Protein AF-A0A838MW76-F1 (afdb_monomer_lite)

Secondary structure (DSSP, 8-state):
-----HHHHHHHHHHTS-TT--HHHHHHHHHHHHHHHHHHHHHHTT----HHHHHHHHHHS-------------

Foldseek 3Di:
DPPDPPVVVLVVLVVPDDPPDDPVNSVVSVVVVVVVVVVVVCVVVVVDDDPVVVVVVVVVPPPPPPPDDDDDPD

Sequence (74 aa):
MEAVKVKDEARRLIERLPDDVTWDDVMHEIYVRQAIESGLEDSCAGRLTYIEEAIFKGASTGETNHRSLLLPLR

pLDDT: mean 75.13, std 17.42, range [40.41, 96.25]

Structure (mmCIF, N/CA/C/O backbone):
data_AF-A0A838MW76-F1
#
_entry.id   AF-A0A838MW76-F1
#
loop_
_atom_site.group_PDB
_atom_site.id
_atom_site.type_symbol
_atom_site.label_atom_id
_atom_site.label_alt_id
_atom_site.label_comp_id
_atom_site.label_asym_id
_atom_site.label_entity_id
_atom_site.label_seq_id
_atom_site.pdbx_PDB_ins_code
_atom_site.Cartn_x
_atom_site.Cartn_y
_atom_site.Cartn_z
_atom_site.occupancy
_atom_site.B_iso_or_equiv
_atom_site.auth_seq_id
_atom_site.auth_comp_id
_atom_site.auth_asym_id
_atom_site.auth_atom_id
_atom_site.pdbx_PDB_model_num
ATOM 1 N N . MET A 1 1 ? -15.082 -13.330 9.433 1.00 40.41 1 MET A N 1
ATOM 2 C CA . MET A 1 1 ? -14.314 -13.011 8.215 1.00 40.41 1 MET A CA 1
ATOM 3 C C . MET A 1 1 ? -13.097 -13.902 8.214 1.00 40.41 1 MET A C 1
ATOM 5 O O . MET A 1 1 ? -12.396 -13.937 9.216 1.00 40.41 1 MET A O 1
ATOM 9 N N . GLU A 1 2 ? -12.925 -14.702 7.168 1.00 50.88 2 GLU A N 1
ATOM 10 C CA . GLU A 1 2 ? -11.739 -15.542 7.008 1.00 50.88 2 GLU A CA 1
ATOM 11 C C . GLU A 1 2 ? -10.514 -14.623 7.000 1.00 50.88 2 GLU A C 1
ATOM 13 O O . GLU A 1 2 ? -10.503 -13.628 6.275 1.00 50.88 2 GLU A O 1
ATOM 18 N N . ALA A 1 3 ? -9.550 -14.876 7.888 1.00 62.38 3 ALA A N 1
ATOM 19 C CA . ALA A 1 3 ? -8.364 -14.042 8.004 1.00 62.38 3 ALA A CA 1
ATOM 20 C C . ALA A 1 3 ? -7.623 -14.085 6.666 1.00 62.38 3 ALA A C 1
ATOM 22 O O . ALA A 1 3 ? -7.028 -15.105 6.309 1.00 62.38 3 ALA A O 1
ATOM 23 N N . VAL A 1 4 ? -7.712 -12.994 5.909 1.00 67.44 4 VAL A N 1
ATOM 24 C CA . VAL A 1 4 ? -7.020 -12.853 4.635 1.00 67.44 4 VAL A CA 1
ATOM 25 C C . VAL A 1 4 ? -5.532 -13.016 4.921 1.00 67.44 4 VAL A C 1
ATOM 27 O O . VAL A 1 4 ? -4.938 -12.257 5.687 1.00 67.44 4 VAL A O 1
ATOM 30 N N . LYS A 1 5 ? -4.921 -14.067 4.371 1.00 85.19 5 LYS A N 1
ATOM 31 C CA . LYS A 1 5 ? -3.504 -14.325 4.608 1.00 85.19 5 LYS A CA 1
ATOM 32 C C . LYS A 1 5 ? -2.708 -13.297 3.821 1.00 85.19 5 LYS A C 1
ATOM 34 O O . LYS A 1 5 ? -2.770 -13.279 2.596 1.00 85.19 5 LYS A O 1
ATOM 39 N N . VAL A 1 6 ? -1.883 -12.519 4.519 1.00 85.69 6 VAL A N 1
ATOM 40 C CA . VAL A 1 6 ? -0.981 -11.511 3.929 1.00 85.69 6 VAL A CA 1
ATOM 41 C C . VAL A 1 6 ? -0.192 -12.068 2.736 1.00 85.69 6 VAL A C 1
ATOM 43 O O . VAL A 1 6 ? -0.002 -11.386 1.737 1.00 85.69 6 VAL A O 1
ATOM 46 N N . LYS A 1 7 ? 0.209 -13.345 2.797 1.00 87.44 7 LYS A N 1
ATOM 47 C CA . LYS A 1 7 ? 0.900 -14.035 1.696 1.00 87.44 7 LYS A CA 1
ATOM 48 C C . LYS A 1 7 ? 0.064 -14.150 0.418 1.00 87.44 7 LYS A C 1
ATOM 50 O O . LYS A 1 7 ? 0.603 -13.975 -0.670 1.00 87.44 7 LYS A O 1
ATOM 55 N N . ASP A 1 8 ? -1.224 -14.458 0.539 1.00 92.00 8 ASP A N 1
ATOM 56 C CA . ASP A 1 8 ? -2.108 -14.612 -0.617 1.00 92.00 8 ASP A CA 1
ATOM 57 C C . ASP A 1 8 ? -2.407 -13.252 -1.262 1.00 92.00 8 ASP A C 1
ATOM 59 O O . ASP A 1 8 ? -2.454 -13.151 -2.486 1.00 92.00 8 ASP A O 1
ATOM 63 N N . GLU A 1 9 ? -2.522 -12.194 -0.456 1.00 88.69 9 GLU A N 1
ATOM 64 C CA . GLU A 1 9 ? -2.701 -10.827 -0.953 1.00 88.69 9 GLU A CA 1
ATOM 65 C C . GLU A 1 9 ? -1.447 -10.243 -1.586 1.00 88.69 9 GLU A C 1
ATOM 67 O O . GLU A 1 9 ? -1.538 -9.604 -2.632 1.00 88.69 9 GLU A O 1
ATOM 72 N N . ALA A 1 10 ? -0.273 -10.508 -1.011 1.00 90.00 10 ALA A N 1
ATOM 73 C CA . ALA A 1 10 ? 0.991 -10.146 -1.637 1.00 90.00 10 ALA A CA 1
ATOM 74 C C . ALA A 1 10 ? 1.135 -10.830 -3.005 1.00 90.00 10 ALA A C 1
ATOM 76 O O . ALA A 1 10 ? 1.492 -10.175 -3.978 1.00 90.00 10 ALA A O 1
ATOM 77 N N . ARG A 1 11 ? 0.777 -12.119 -3.118 1.00 93.31 11 ARG A N 1
ATOM 78 C CA . ARG A 1 11 ? 0.785 -12.822 -4.409 1.00 93.31 11 ARG A CA 1
ATOM 79 C C . ARG A 1 11 ? -0.171 -12.175 -5.414 1.00 93.31 11 ARG A C 1
ATOM 81 O O . ARG A 1 11 ? 0.262 -11.852 -6.512 1.00 93.31 11 ARG A O 1
ATOM 88 N N . ARG A 1 12 ? -1.426 -11.916 -5.028 1.00 92.69 12 ARG A N 1
ATOM 89 C CA . ARG A 1 12 ? -2.407 -11.224 -5.889 1.00 92.69 12 ARG A CA 1
ATOM 90 C C . ARG A 1 12 ? -1.938 -9.835 -6.307 1.00 92.69 12 ARG A C 1
ATOM 92 O O . ARG A 1 12 ? -2.224 -9.404 -7.418 1.00 92.69 12 ARG A O 1
ATOM 99 N N . LEU A 1 13 ? -1.250 -9.119 -5.413 1.00 91.69 13 LEU A N 1
ATOM 100 C CA . LEU A 1 13 ? -0.668 -7.817 -5.716 1.00 91.69 13 LEU A CA 1
ATOM 101 C C . LEU A 1 13 ? 0.399 -7.926 -6.797 1.00 91.69 13 LEU A C 1
ATOM 103 O O . LEU A 1 13 ? 0.405 -7.083 -7.678 1.00 91.69 13 LEU A O 1
ATOM 107 N N . ILE A 1 14 ? 1.267 -8.930 -6.734 1.00 93.06 14 ILE A N 1
ATOM 108 C CA . ILE A 1 14 ? 2.328 -9.119 -7.726 1.00 93.06 14 ILE A CA 1
ATOM 109 C C . ILE A 1 14 ? 1.753 -9.611 -9.062 1.00 93.06 14 ILE A C 1
ATOM 111 O O . ILE A 1 14 ? 2.147 -9.111 -10.104 1.00 93.06 14 ILE A O 1
ATOM 115 N N . GLU A 1 15 ? 0.771 -10.519 -9.047 1.00 95.00 15 GLU A N 1
ATOM 116 C CA . GLU A 1 15 ? 0.142 -11.079 -10.261 1.00 95.00 15 GLU A CA 1
ATOM 117 C C . GLU A 1 15 ? -0.565 -10.039 -11.148 1.00 95.00 15 GLU A C 1
ATOM 119 O O . GLU A 1 15 ? -0.761 -10.283 -12.335 1.00 95.00 15 GLU A O 1
ATOM 124 N N . ARG A 1 16 ? -0.972 -8.891 -10.591 1.00 93.25 16 ARG A N 1
ATOM 125 C CA . ARG A 1 16 ? -1.619 -7.799 -11.344 1.00 93.25 16 ARG A CA 1
ATOM 126 C C . ARG A 1 16 ? -0.638 -6.768 -11.906 1.00 93.25 16 ARG A C 1
ATOM 128 O O . ARG A 1 16 ? -1.084 -5.851 -12.594 1.00 93.25 16 ARG A O 1
ATOM 135 N N . LEU A 1 17 ? 0.643 -6.844 -11.546 1.00 93.69 17 LEU A N 1
ATOM 136 C CA . LEU A 1 17 ? 1.636 -5.883 -12.010 1.00 93.69 17 LEU A CA 1
ATOM 137 C C . LEU A 1 17 ? 2.096 -6.228 -13.433 1.00 93.69 17 LEU A C 1
ATOM 139 O O . LEU A 1 17 ? 2.189 -7.407 -13.768 1.00 93.69 17 LEU A O 1
ATOM 143 N N . PRO A 1 18 ? 2.386 -5.217 -14.266 1.00 94.44 18 PRO A N 1
ATOM 144 C CA . PRO A 1 18 ? 3.095 -5.412 -15.527 1.00 94.44 18 PRO A CA 1
ATOM 145 C C . PRO A 1 18 ? 4.463 -6.090 -15.341 1.00 94.44 18 PRO A C 1
ATOM 147 O O . PRO A 1 18 ? 5.095 -5.954 -14.295 1.00 94.44 18 PRO A O 1
ATOM 150 N N . ASP A 1 19 ? 4.963 -6.769 -16.374 1.00 93.31 19 ASP A N 1
ATOM 151 C CA . ASP A 1 19 ? 6.282 -7.423 -16.329 1.00 93.31 19 ASP A CA 1
ATOM 152 C C . ASP A 1 19 ? 7.458 -6.423 -16.278 1.00 93.31 19 ASP A C 1
ATOM 154 O O . ASP A 1 19 ? 8.577 -6.798 -15.928 1.00 93.31 19 ASP A O 1
ATOM 158 N N . ASP A 1 20 ? 7.225 -5.158 -16.638 1.00 94.75 20 ASP A N 1
ATOM 159 C CA . ASP A 1 20 ? 8.226 -4.088 -16.708 1.00 94.75 20 ASP A CA 1
ATOM 160 C C . ASP A 1 20 ? 8.264 -3.181 -15.465 1.00 94.75 20 ASP A C 1
ATOM 162 O O . ASP A 1 20 ? 8.951 -2.157 -15.473 1.00 94.75 20 ASP A O 1
ATOM 166 N N . VAL A 1 21 ? 7.574 -3.556 -14.381 1.00 95.94 21 VAL A N 1
ATOM 167 C CA . VAL A 1 21 ? 7.603 -2.792 -13.126 1.00 95.94 21 VAL A CA 1
ATOM 168 C C . VAL A 1 21 ? 8.974 -2.808 -12.460 1.00 95.94 21 VAL A C 1
ATOM 170 O O . VAL A 1 21 ? 9.706 -3.801 -12.464 1.00 95.94 21 VAL A O 1
ATOM 173 N N . THR A 1 22 ? 9.301 -1.700 -11.806 1.00 96.25 22 THR A N 1
ATOM 174 C CA . THR A 1 22 ? 10.493 -1.582 -10.972 1.00 96.25 22 THR A CA 1
ATOM 175 C C . THR A 1 22 ? 10.189 -1.934 -9.516 1.00 96.25 22 THR A C 1
ATOM 177 O O . THR A 1 22 ? 9.038 -2.029 -9.086 1.00 96.25 22 THR A O 1
ATOM 180 N N . TRP A 1 23 ? 11.240 -2.088 -8.708 1.00 94.94 23 TRP A N 1
ATOM 181 C CA . TRP A 1 23 ? 11.083 -2.251 -7.261 1.00 94.94 23 TRP A CA 1
ATOM 182 C C . TRP A 1 23 ? 10.412 -1.045 -6.593 1.00 94.94 23 TRP A C 1
ATOM 184 O O . TRP A 1 23 ? 9.698 -1.232 -5.607 1.00 94.94 23 TRP A O 1
ATOM 194 N N . ASP A 1 24 ? 10.584 0.160 -7.141 1.00 94.19 24 ASP A N 1
ATOM 195 C CA . ASP A 1 24 ? 9.935 1.366 -6.621 1.00 94.19 24 ASP A CA 1
ATOM 196 C C . ASP A 1 24 ? 8.413 1.304 -6.827 1.00 94.19 24 ASP A C 1
ATOM 198 O O . ASP A 1 24 ? 7.656 1.641 -5.916 1.00 94.19 24 ASP A O 1
ATOM 202 N N . ASP A 1 25 ? 7.956 0.776 -7.966 1.00 92.38 25 ASP A N 1
ATOM 203 C CA . ASP A 1 25 ? 6.529 0.591 -8.263 1.00 92.38 25 ASP A CA 1
ATOM 204 C C . ASP A 1 25 ? 5.891 -0.455 -7.335 1.00 92.38 25 ASP A C 1
ATOM 206 O O . ASP A 1 25 ? 4.805 -0.250 -6.789 1.00 92.38 25 ASP A O 1
ATOM 210 N N . VAL A 1 26 ? 6.599 -1.561 -7.077 1.00 93.75 26 VAL A N 1
ATOM 211 C CA . VAL A 1 26 ? 6.151 -2.594 -6.127 1.00 93.75 26 VAL A CA 1
ATOM 212 C C . VAL A 1 26 ? 6.003 -2.010 -4.719 1.00 93.75 26 VAL A C 1
ATOM 214 O O . VAL A 1 26 ? 5.005 -2.258 -4.037 1.00 93.75 26 VAL A O 1
ATOM 217 N N . MET A 1 27 ? 6.979 -1.213 -4.275 1.00 93.56 27 MET A N 1
ATOM 218 C CA . MET A 1 27 ? 6.937 -0.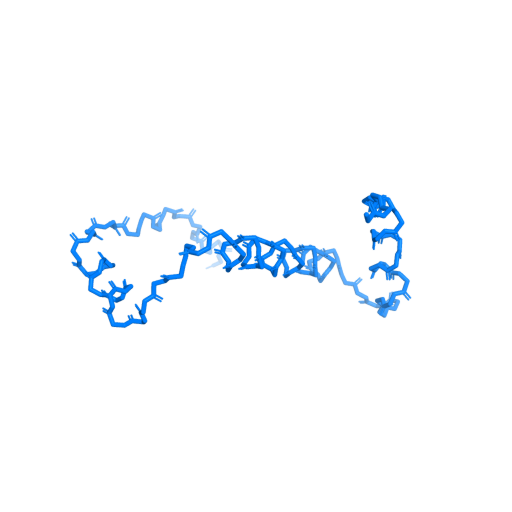558 -2.966 1.00 93.56 27 MET A CA 1
ATOM 219 C C . MET A 1 27 ? 5.817 0.479 -2.876 1.00 93.56 27 MET A C 1
ATOM 221 O O . MET A 1 27 ? 5.142 0.559 -1.846 1.00 93.56 27 MET A O 1
ATOM 225 N N . HIS A 1 28 ? 5.581 1.235 -3.949 1.00 92.56 28 HIS A N 1
ATOM 226 C CA . HIS A 1 28 ? 4.473 2.180 -4.031 1.00 92.56 28 HIS A CA 1
ATOM 227 C C . HIS A 1 28 ? 3.122 1.482 -3.824 1.00 92.56 28 HIS A C 1
ATOM 229 O O . HIS A 1 28 ? 2.324 1.903 -2.988 1.00 92.56 28 HIS A O 1
ATOM 235 N N . GLU A 1 29 ? 2.892 0.365 -4.508 1.00 92.12 29 GLU A N 1
ATOM 236 C CA . GLU A 1 29 ? 1.649 -0.406 -4.407 1.00 92.12 29 GLU A CA 1
ATOM 237 C C . GLU A 1 29 ? 1.415 -0.989 -3.006 1.00 92.12 29 GLU A C 1
ATOM 239 O O . GLU A 1 29 ? 0.284 -1.014 -2.509 1.00 92.12 29 GLU A O 1
ATOM 244 N N . ILE A 1 30 ? 2.484 -1.421 -2.334 1.00 91.62 30 ILE A N 1
ATOM 245 C CA . ILE A 1 30 ? 2.426 -1.863 -0.936 1.00 91.62 30 ILE A CA 1
ATOM 246 C C . ILE A 1 30 ? 2.043 -0.697 -0.013 1.00 91.62 30 ILE A C 1
ATOM 248 O O . ILE A 1 30 ? 1.202 -0.868 0.873 1.00 91.62 30 ILE A O 1
ATOM 252 N N . TYR A 1 31 ? 2.634 0.484 -0.218 1.00 89.12 31 TYR A N 1
ATOM 253 C CA . TYR A 1 31 ? 2.334 1.674 0.578 1.00 89.12 31 TYR A CA 1
ATOM 254 C C . TYR A 1 31 ? 0.880 2.128 0.407 1.00 89.12 31 TYR A C 1
ATOM 256 O O . TYR A 1 31 ?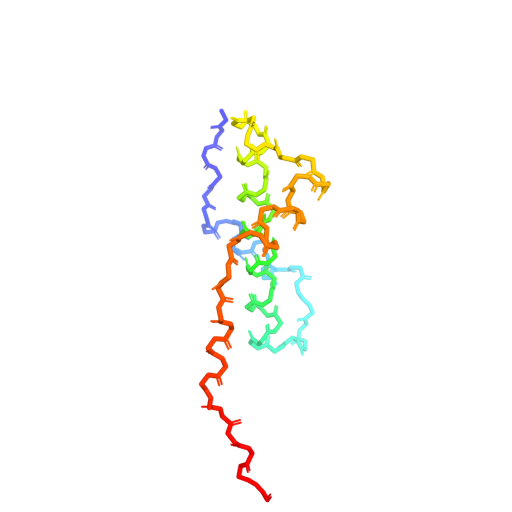 0.194 2.386 1.395 1.00 89.12 31 TYR A O 1
ATOM 264 N N . VAL A 1 32 ? 0.381 2.164 -0.832 1.00 90.00 32 VAL A N 1
ATOM 265 C CA . VAL A 1 32 ? -1.011 2.533 -1.130 1.00 90.00 32 VAL A CA 1
ATOM 266 C C . VAL A 1 32 ? -1.990 1.599 -0.420 1.00 90.00 32 VAL A C 1
ATOM 268 O O . VAL A 1 32 ? -2.944 2.073 0.196 1.00 90.00 32 VAL A O 1
ATOM 271 N N . ARG A 1 33 ? -1.745 0.281 -0.439 1.00 88.81 33 ARG A N 1
ATOM 272 C CA . ARG A 1 33 ? -2.590 -0.673 0.296 1.00 88.81 33 ARG A CA 1
ATOM 273 C C . ARG A 1 33 ? -2.601 -0.405 1.799 1.00 88.81 33 ARG A C 1
ATOM 275 O O . ARG A 1 33 ? -3.683 -0.323 2.372 1.00 88.81 33 ARG A O 1
ATOM 282 N N . GLN A 1 34 ? -1.435 -0.205 2.416 1.00 85.88 34 GLN A N 1
ATOM 283 C CA . GLN A 1 34 ? -1.348 0.108 3.849 1.00 85.88 34 GLN A CA 1
ATOM 284 C C . GLN A 1 34 ? -2.097 1.396 4.204 1.00 85.88 34 GLN A C 1
ATOM 286 O O . GLN A 1 34 ? -2.800 1.443 5.210 1.00 85.88 34 GLN A O 1
ATOM 291 N N . ALA A 1 35 ? -1.984 2.432 3.369 1.00 84.50 35 ALA A N 1
ATOM 292 C CA . ALA A 1 35 ? -2.690 3.690 3.582 1.00 84.50 35 ALA A CA 1
ATOM 293 C C . ALA A 1 35 ? -4.219 3.514 3.518 1.00 84.50 35 ALA A C 1
ATOM 295 O O . ALA A 1 35 ? -4.937 4.092 4.334 1.00 84.50 35 ALA A O 1
ATOM 296 N N . ILE A 1 36 ? -4.722 2.694 2.588 1.00 84.00 36 ILE A N 1
ATOM 297 C CA . ILE A 1 36 ? -6.157 2.392 2.468 1.00 84.00 36 ILE A CA 1
ATOM 298 C C . ILE A 1 36 ? -6.647 1.578 3.667 1.00 84.00 36 ILE A C 1
ATOM 300 O O . ILE A 1 36 ? -7.688 1.906 4.230 1.00 84.00 36 ILE A O 1
ATOM 304 N N . GLU A 1 37 ? -5.915 0.537 4.065 1.00 83.88 37 GLU A N 1
ATOM 305 C CA . GLU A 1 37 ? -6.274 -0.304 5.212 1.00 83.88 37 GLU A CA 1
ATOM 306 C C . GLU A 1 37 ? -6.288 0.513 6.508 1.00 83.88 37 GLU A C 1
ATOM 308 O O . GLU A 1 37 ? -7.290 0.501 7.221 1.00 83.88 37 GLU A O 1
ATOM 313 N N . SER A 1 38 ? -5.251 1.321 6.751 1.00 79.50 38 SER A N 1
ATOM 314 C CA . SER A 1 38 ? -5.205 2.239 7.894 1.00 79.50 38 SER A CA 1
ATOM 315 C C . SER A 1 38 ? -6.355 3.245 7.859 1.00 79.50 38 SER A C 1
ATOM 317 O O . SER A 1 38 ? -7.004 3.474 8.876 1.00 79.50 38 SER A O 1
ATOM 319 N N . GLY A 1 39 ? -6.645 3.833 6.694 1.00 77.25 39 GLY A N 1
ATOM 320 C CA . GLY A 1 39 ? -7.745 4.784 6.548 1.00 77.25 39 GLY A CA 1
ATOM 321 C C . GLY A 1 39 ? -9.116 4.143 6.778 1.00 77.25 39 GLY A C 1
ATOM 322 O O . GLY A 1 39 ? -10.002 4.763 7.369 1.00 77.25 39 GLY A O 1
ATOM 323 N N . LEU A 1 40 ? -9.296 2.888 6.359 1.00 79.56 40 LEU A N 1
ATOM 324 C CA . LEU A 1 40 ? -10.513 2.122 6.614 1.00 79.56 40 LEU A CA 1
ATOM 325 C C . LEU A 1 40 ? -10.658 1.791 8.103 1.00 79.56 40 LEU A C 1
ATOM 327 O O . LEU A 1 40 ? -11.746 1.949 8.654 1.00 79.56 40 LEU A O 1
ATOM 331 N N . GLU A 1 41 ? -9.577 1.38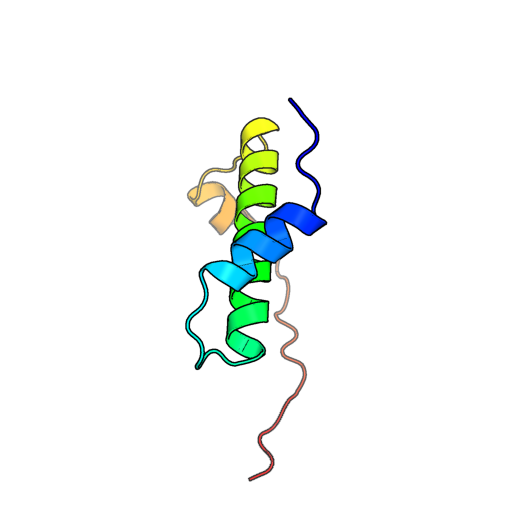5 8.768 1.00 79.12 41 GLU A N 1
ATOM 332 C CA . GLU A 1 41 ? -9.558 1.157 10.215 1.00 79.12 41 GLU A CA 1
ATOM 333 C C . GLU A 1 41 ? -9.869 2.435 11.001 1.00 79.12 41 GLU A C 1
ATOM 335 O O . GLU A 1 41 ? -10.674 2.403 11.933 1.00 79.12 41 GLU A O 1
ATOM 340 N N . ASP A 1 42 ? -9.283 3.568 10.610 1.00 74.94 42 ASP A N 1
ATOM 341 C CA . ASP A 1 42 ? -9.560 4.880 11.201 1.00 74.94 42 ASP A CA 1
ATOM 342 C C . ASP A 1 42 ? -11.020 5.294 11.000 1.00 74.94 42 ASP A C 1
ATOM 344 O O . ASP A 1 42 ? -11.669 5.760 11.942 1.00 74.94 42 ASP A O 1
ATOM 348 N N . SER A 1 43 ? -11.567 5.056 9.806 1.00 65.44 43 SER A N 1
ATOM 349 C CA . SER A 1 43 ? -12.975 5.302 9.497 1.00 65.44 43 SER A CA 1
ATOM 350 C C . SER A 1 43 ? -13.906 4.431 10.344 1.00 65.44 43 SER A C 1
ATOM 352 O O . SER A 1 43 ? -14.818 4.951 10.990 1.00 65.44 43 SER A O 1
ATOM 354 N N . CYS A 1 44 ? -13.644 3.122 10.423 1.00 72.38 44 CYS A N 1
ATOM 355 C CA . CYS A 1 44 ? -14.412 2.192 11.251 1.00 72.38 44 CYS A CA 1
ATOM 356 C C . CYS A 1 44 ? -14.317 2.518 12.746 1.00 72.38 44 CYS A C 1
ATOM 358 O O . CYS A 1 44 ? -15.291 2.343 13.475 1.00 72.38 44 CYS A O 1
ATOM 360 N N . ALA A 1 45 ? -13.169 3.012 13.208 1.00 78.19 45 ALA A N 1
ATOM 361 C CA . ALA A 1 45 ? -12.969 3.423 14.591 1.00 78.19 45 ALA A CA 1
ATOM 362 C C . ALA A 1 45 ? -13.526 4.823 14.910 1.00 78.19 45 ALA A C 1
ATOM 364 O O . ALA A 1 45 ? -13.362 5.298 16.034 1.00 78.19 45 ALA A O 1
ATOM 365 N N . GLY A 1 46 ? -14.156 5.500 13.942 1.00 73.81 46 GLY A N 1
ATOM 366 C CA . GLY A 1 46 ? -14.705 6.845 14.119 1.00 73.81 46 GLY A CA 1
ATOM 367 C C . GLY A 1 46 ? -13.638 7.926 14.311 1.00 73.81 46 GLY A C 1
ATOM 368 O O . GLY A 1 46 ? -13.960 9.029 14.749 1.00 73.81 46 GLY A O 1
ATOM 369 N N . ARG A 1 47 ? -12.373 7.642 13.974 1.00 75.19 47 ARG A N 1
ATOM 370 C CA . ARG A 1 47 ? -11.249 8.591 14.016 1.00 75.19 47 ARG A CA 1
ATOM 371 C C . ARG A 1 47 ? -11.223 9.470 12.763 1.00 75.19 47 ARG A C 1
ATOM 373 O O . ARG A 1 47 ? -10.189 9.657 12.133 1.00 75.19 47 ARG A O 1
ATOM 380 N N . LEU A 1 48 ? -12.381 10.003 12.390 1.00 70.81 48 LEU A N 1
ATOM 381 C CA . LEU A 1 48 ? -12.529 10.931 11.276 1.00 70.81 48 LEU A CA 1
ATOM 382 C C . LEU A 1 48 ? -12.547 12.355 11.829 1.00 70.81 48 LEU A C 1
ATOM 384 O O . LEU A 1 48 ? -13.279 12.654 12.769 1.00 70.81 48 LEU A O 1
ATOM 388 N N . THR A 1 49 ? -11.747 13.237 11.242 1.00 73.19 49 THR A N 1
ATOM 389 C CA . THR A 1 49 ? -11.776 14.675 11.528 1.00 73.19 49 THR A CA 1
ATOM 390 C C . THR A 1 49 ? -12.217 15.418 10.274 1.00 73.19 49 THR A C 1
ATOM 392 O O . THR A 1 49 ? -11.979 14.965 9.151 1.00 73.19 49 T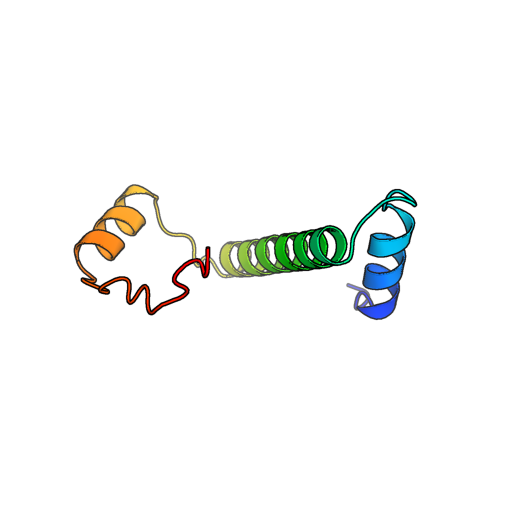HR A O 1
ATOM 395 N N . TYR A 1 50 ? -12.894 16.547 10.452 1.00 78.81 50 TYR A N 1
ATOM 396 C CA . TYR A 1 50 ? -13.261 17.402 9.330 1.00 78.81 50 TYR A CA 1
ATOM 397 C C . TYR A 1 50 ? -12.020 18.114 8.788 1.00 78.81 50 TYR A C 1
ATOM 399 O O . TYR A 1 50 ? -11.123 18.482 9.545 1.00 78.81 50 TYR A O 1
ATOM 407 N N . ILE A 1 51 ? -11.982 18.350 7.474 1.00 73.50 51 ILE A N 1
ATOM 408 C CA . ILE A 1 51 ? -10.841 18.989 6.792 1.00 73.50 51 ILE A CA 1
ATOM 409 C C . ILE A 1 51 ? -10.472 20.333 7.443 1.00 73.50 51 ILE A C 1
ATOM 411 O O . ILE A 1 51 ? -9.294 20.628 7.624 1.00 73.50 51 ILE A O 1
ATOM 415 N N . GLU A 1 52 ? -11.467 21.121 7.853 1.00 71.00 52 GLU A N 1
ATOM 416 C CA . GLU A 1 52 ? -11.256 22.408 8.526 1.00 71.00 52 GLU A CA 1
ATOM 417 C C . GLU A 1 52 ? -10.545 22.251 9.882 1.00 71.00 52 GLU A C 1
ATOM 419 O O . GLU A 1 52 ? -9.624 23.005 10.194 1.00 71.00 52 GLU A O 1
ATOM 424 N N . GLU A 1 53 ? -10.910 21.228 10.662 1.00 73.31 53 GLU A N 1
ATOM 425 C CA . GLU A 1 53 ? -10.274 20.916 11.946 1.00 73.31 53 GLU A CA 1
ATOM 426 C C . GLU A 1 53 ? -8.854 20.357 11.749 1.00 73.31 53 GLU A C 1
ATOM 428 O O . GLU A 1 53 ? -7.945 20.701 12.505 1.00 73.31 53 GLU A O 1
ATOM 433 N N . ALA A 1 54 ? -8.630 19.550 10.706 1.00 71.56 54 ALA A N 1
ATOM 434 C CA . ALA A 1 54 ? -7.313 19.012 10.366 1.00 71.56 54 ALA A CA 1
ATOM 435 C C . ALA A 1 54 ? -6.315 20.116 9.975 1.00 71.56 54 ALA A C 1
ATOM 437 O O . ALA A 1 54 ? -5.183 20.134 10.463 1.00 71.56 54 ALA A O 1
ATOM 438 N N . ILE A 1 55 ? -6.746 21.069 9.140 1.00 73.31 55 ILE A N 1
ATOM 439 C CA . ILE A 1 55 ? -5.935 22.229 8.739 1.00 73.31 55 ILE A CA 1
ATOM 440 C C . ILE A 1 55 ? -5.643 23.116 9.953 1.00 73.31 55 ILE A C 1
ATOM 442 O O . ILE A 1 55 ? -4.514 23.572 10.131 1.00 73.31 55 ILE A O 1
ATOM 446 N N . PHE A 1 56 ? -6.637 23.321 10.821 1.00 70.88 56 PHE A N 1
ATOM 447 C CA . PHE A 1 56 ? -6.469 24.102 12.043 1.00 70.88 56 PHE A CA 1
ATOM 448 C C . PHE A 1 56 ? -5.486 23.446 13.026 1.00 70.88 56 PHE A C 1
ATOM 450 O O . PHE A 1 56 ? -4.590 24.121 13.535 1.00 70.88 56 PHE A O 1
ATOM 457 N N . LYS A 1 57 ? -5.579 22.124 13.240 1.00 66.00 57 LYS A N 1
ATOM 458 C CA . LYS A 1 57 ? -4.608 21.373 14.053 1.00 66.00 57 LYS A CA 1
ATOM 459 C C . LYS A 1 57 ? -3.197 21.492 13.485 1.00 66.00 57 LYS A C 1
ATOM 461 O O . LYS A 1 57 ? -2.295 21.851 14.236 1.00 66.00 57 LYS A O 1
ATOM 466 N N . GLY A 1 58 ? -3.021 21.306 12.176 1.00 60.91 58 GLY A N 1
ATOM 467 C CA . GLY A 1 58 ? -1.725 21.466 11.506 1.00 60.91 58 GLY A CA 1
ATOM 468 C C . GLY A 1 58 ? -1.145 22.885 11.587 1.00 60.91 58 GLY A C 1
ATOM 469 O O . GLY A 1 58 ? 0.068 23.045 11.632 1.00 60.91 58 GLY A O 1
ATOM 470 N N . ALA A 1 59 ? -1.990 23.917 11.664 1.00 60.81 59 ALA A N 1
ATOM 471 C CA . ALA A 1 59 ? -1.552 25.299 11.873 1.00 60.81 59 ALA A CA 1
ATOM 472 C C . ALA A 1 59 ? -1.179 25.605 13.339 1.00 60.81 59 ALA A C 1
ATOM 474 O O . ALA A 1 59 ? -0.356 26.484 13.591 1.00 60.81 59 ALA A O 1
ATOM 475 N N . SER A 1 60 ? -1.776 24.895 14.304 1.00 58.97 60 SER A N 1
ATOM 476 C CA . SER A 1 60 ? -1.489 25.046 15.742 1.00 58.97 60 SER A CA 1
ATOM 477 C C . SER A 1 60 ? -0.315 24.185 16.230 1.00 58.97 60 SER A C 1
ATOM 479 O O . SER A 1 60 ? 0.384 24.560 17.172 1.00 58.97 60 SER A O 1
ATOM 481 N N . THR A 1 61 ? -0.058 23.057 15.566 1.00 55.56 61 THR A N 1
ATOM 482 C CA . THR A 1 61 ? 1.099 22.193 15.799 1.00 55.56 61 THR A CA 1
ATOM 483 C C . THR A 1 61 ? 2.226 22.666 14.889 1.00 55.56 61 THR A C 1
ATOM 485 O O . THR A 1 61 ? 2.348 22.229 13.750 1.00 55.56 61 THR A O 1
ATOM 488 N N . GLY A 1 62 ? 3.043 23.602 15.375 1.00 55.78 62 GLY A N 1
ATOM 489 C CA . GLY A 1 62 ? 4.261 24.062 14.704 1.00 55.78 62 GLY A CA 1
ATOM 490 C C . GLY A 1 62 ? 5.333 22.972 14.640 1.00 55.78 62 GLY A C 1
ATOM 491 O O . GLY A 1 62 ? 6.390 23.107 15.249 1.00 55.78 62 GLY A O 1
ATOM 492 N N . GLU A 1 63 ? 5.067 21.882 13.927 1.00 50.66 63 GLU A N 1
ATOM 493 C CA . GLU A 1 63 ? 6.049 20.853 13.629 1.00 50.66 63 GLU A CA 1
ATOM 494 C C . GLU A 1 63 ? 6.881 21.354 12.448 1.00 50.66 63 GLU A C 1
ATOM 496 O O . GLU A 1 63 ? 6.519 21.256 11.274 1.00 50.66 63 GLU A O 1
ATOM 501 N N . THR A 1 64 ? 7.994 22.002 12.788 1.00 45.19 64 THR A N 1
ATOM 502 C CA . THR A 1 64 ? 9.079 22.306 11.864 1.00 45.19 64 THR A CA 1
ATOM 503 C C . THR A 1 64 ? 9.404 21.055 11.064 1.00 45.19 64 THR A C 1
ATOM 505 O O . THR A 1 64 ? 9.941 20.085 11.591 1.00 45.19 64 THR A O 1
ATOM 508 N N . ASN A 1 65 ? 9.084 21.094 9.774 1.00 47.38 65 ASN A N 1
ATOM 509 C CA . ASN A 1 65 ? 9.513 20.114 8.794 1.00 47.38 65 ASN A CA 1
ATOM 510 C C . ASN A 1 65 ? 11.051 20.090 8.785 1.00 47.38 65 ASN A C 1
ATOM 512 O O . ASN A 1 65 ? 11.692 20.891 8.100 1.00 47.38 65 ASN A O 1
ATOM 516 N N . HIS A 1 66 ? 11.649 19.207 9.587 1.00 43.91 66 HIS A N 1
ATOM 517 C CA . HIS A 1 66 ? 13.071 18.901 9.564 1.00 43.91 66 HIS A CA 1
ATOM 518 C C . HIS A 1 66 ? 13.376 18.139 8.270 1.00 43.91 66 HIS A C 1
ATOM 520 O O . HIS A 1 66 ? 13.649 16.941 8.268 1.00 43.91 66 HIS A O 1
ATOM 526 N N . ARG A 1 67 ? 13.352 18.858 7.144 1.00 51.75 67 ARG A N 1
ATOM 527 C CA . ARG A 1 67 ? 14.052 18.476 5.919 1.00 51.75 67 ARG A CA 1
ATOM 528 C C . ARG A 1 67 ? 15.555 18.509 6.199 1.00 51.75 67 ARG A C 1
ATOM 530 O O . ARG A 1 67 ? 16.248 19.450 5.822 1.00 51.75 67 ARG A O 1
ATOM 537 N N . SER A 1 68 ? 16.056 17.476 6.871 1.00 45.94 68 SER A N 1
ATOM 538 C CA . SER A 1 68 ? 17.482 17.172 6.909 1.00 45.94 68 SER A CA 1
ATOM 539 C C . SER A 1 68 ? 17.862 16.365 5.668 1.00 45.94 68 SER A C 1
ATOM 541 O O . SER A 1 68 ? 17.626 15.167 5.587 1.00 45.94 68 SER A O 1
ATOM 543 N N . LEU A 1 69 ? 18.468 17.089 4.726 1.00 52.41 69 LEU A N 1
ATOM 544 C CA . LEU A 1 69 ? 19.684 16.715 3.999 1.00 52.41 69 LEU A CA 1
ATOM 545 C C . LEU A 1 69 ? 19.673 15.428 3.158 1.00 52.41 69 LEU A C 1
ATOM 547 O O . LEU A 1 69 ? 20.196 14.401 3.571 1.00 52.41 69 LEU A O 1
ATOM 551 N N . LEU A 1 70 ? 19.306 15.579 1.885 1.00 44.53 70 LEU A N 1
ATOM 552 C CA . LEU A 1 70 ? 20.082 15.000 0.785 1.00 44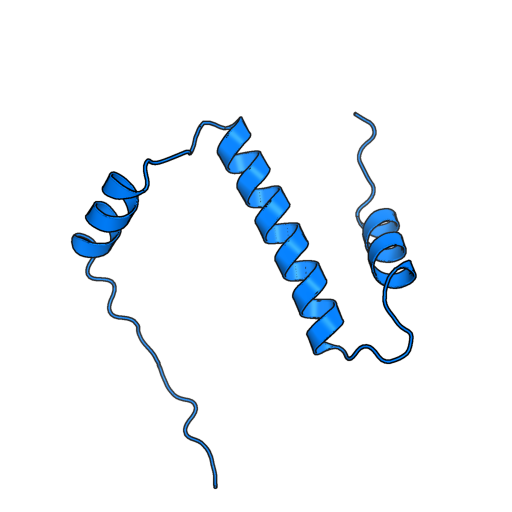.53 70 LEU A CA 1
ATOM 553 C C . LEU A 1 70 ? 20.318 16.111 -0.246 1.00 44.53 70 LEU A C 1
ATOM 555 O O . LEU A 1 70 ? 19.451 16.436 -1.054 1.00 44.53 70 LEU A O 1
ATOM 559 N N . LEU A 1 71 ? 21.486 16.752 -0.151 1.00 42.59 71 LEU A N 1
ATOM 560 C CA . LEU A 1 71 ? 22.023 17.577 -1.231 1.00 42.59 71 LEU A CA 1
ATOM 561 C C . LEU A 1 71 ? 22.217 16.690 -2.473 1.00 42.59 71 LEU A C 1
ATOM 563 O O . LEU A 1 71 ? 22.700 15.563 -2.331 1.00 42.59 71 LEU A O 1
ATOM 567 N N . PRO A 1 72 ? 21.916 17.181 -3.684 1.00 45.25 72 PRO A N 1
ATOM 568 C CA . PRO A 1 72 ? 22.381 16.532 -4.895 1.00 45.25 72 PRO A CA 1
ATOM 569 C C . PRO A 1 72 ? 23.907 16.671 -4.962 1.00 45.25 72 PRO A C 1
ATOM 571 O O . PRO A 1 72 ? 24.438 17.778 -5.006 1.00 45.25 72 PRO A O 1
ATOM 574 N N . LEU A 1 73 ? 24.626 15.548 -4.985 1.00 47.47 73 LEU A N 1
ATOM 575 C CA . LEU A 1 73 ? 25.971 15.522 -5.552 1.00 47.47 73 LEU A CA 1
ATOM 576 C C . LEU A 1 73 ? 25.823 15.533 -7.075 1.00 47.47 73 LEU A C 1
ATOM 578 O O . LEU A 1 73 ? 25.774 14.477 -7.707 1.00 47.47 73 LEU A O 1
ATOM 582 N N . ARG A 1 74 ? 25.724 16.731 -7.651 1.00 43.84 74 ARG A 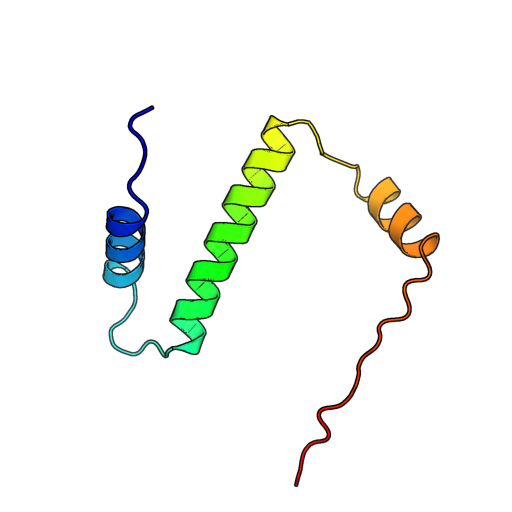N 1
ATOM 583 C CA . ARG A 1 74 ? 26.185 16.993 -9.012 1.00 43.84 74 ARG A CA 1
ATOM 584 C C . ARG A 1 74 ? 26.572 18.452 -9.187 1.00 43.84 74 ARG A C 1
ATOM 586 O O . ARG A 1 74 ? 25.792 19.314 -8.735 1.00 43.84 74 ARG A O 1
#

Radius of gyration: 18.33 Å; chains: 1; bounding box: 41×41×32 Å